Protein AF-A0A167E114-F1 (afdb_monomer_lite)

InterPro domains:
  IPR036291 NAD(P)-binding domain superfamily [SSF51735] (24-96)

Radius of gyration: 15.99 Å; chains: 1; bounding box: 45×32×40 Å

Sequence (97 aa):
MSFPYKCVLVTGALAEQMLDYGSLVSKYCNLDAALLNAGSQHRPDILHSSAALLSRITSELHTNYLSPLRTSILLLAHFQKRSTAVIFVSSGCASWR

pLDDT: mean 72.54, std 12.12, range [38.44, 86.62]

Secondary structure (DSSP, 8-state):
----S-EEEEEHHHHHH---HHHHHHHTTT-SEEEEE--------TTS--HHHHHHHHHHHIIIIIHHHHHHHHHHHHHHHS--EEEE---------

Structure (mmCIF, N/CA/C/O backbone):
data_AF-A0A167E114-F1
#
_entry.id   AF-A0A167E114-F1
#
loop_
_atom_site.group_PDB
_atom_site.id
_atom_site.type_symbol
_atom_site.label_atom_id
_atom_site.label_alt_id
_atom_site.label_comp_id
_atom_site.label_asym_id
_atom_site.label_entity_id
_atom_site.label_seq_id
_atom_site.pdbx_PDB_ins_code
_atom_site.Cartn_x
_atom_site.Cartn_y
_atom_site.Cartn_z
_atom_site.occupancy
_atom_site.B_iso_or_equiv
_atom_site.auth_seq_id
_atom_site.auth_comp_id
_atom_site.auth_asym_id
_atom_site.auth_atom_id
_atom_site.pdbx_PDB_model_num
ATOM 1 N N . MET A 1 1 ? -26.281 -10.886 -2.642 1.00 42.34 1 MET A N 1
ATOM 2 C CA . MET A 1 1 ? -25.583 -11.055 -1.348 1.00 42.34 1 MET A CA 1
ATOM 3 C C . MET A 1 1 ? -25.140 -9.683 -0.870 1.00 42.34 1 MET A C 1
ATOM 5 O O . MET A 1 1 ? -24.336 -9.061 -1.549 1.00 42.34 1 MET A O 1
ATOM 9 N N . SER A 1 2 ? -25.719 -9.174 0.219 1.00 46.91 2 SER A N 1
ATOM 10 C CA . SER A 1 2 ? -25.236 -7.953 0.876 1.00 46.91 2 SER A CA 1
ATOM 11 C C . SER A 1 2 ? -24.194 -8.380 1.904 1.00 46.91 2 SER A C 1
ATOM 13 O O . SER A 1 2 ? -24.503 -9.179 2.786 1.00 46.91 2 SER A O 1
ATOM 15 N N . PHE A 1 3 ? -22.949 -7.935 1.741 1.00 53.19 3 PHE A N 1
ATOM 16 C CA . PHE A 1 3 ? -21.930 -8.132 2.765 1.00 53.19 3 PHE A CA 1
ATOM 17 C C . PHE A 1 3 ? -22.165 -7.086 3.862 1.00 53.19 3 PHE A C 1
ATOM 19 O O . PHE A 1 3 ? -22.184 -5.898 3.546 1.00 53.19 3 PHE A O 1
ATOM 26 N N . PRO A 1 4 ? -22.338 -7.485 5.135 1.00 66.94 4 PRO A N 1
ATOM 27 C CA . PRO A 1 4 ? -22.591 -6.542 6.227 1.00 66.94 4 PRO A CA 1
ATOM 28 C C . PRO A 1 4 ? -21.354 -5.704 6.598 1.00 66.94 4 PRO A C 1
ATOM 30 O O . PRO A 1 4 ? -21.455 -4.804 7.426 1.00 66.94 4 PRO A O 1
ATOM 33 N N . TYR A 1 5 ? -20.198 -5.997 5.995 1.00 66.19 5 TYR A N 1
ATOM 34 C CA . TYR A 1 5 ? -18.904 -5.407 6.320 1.00 66.19 5 TYR A CA 1
ATOM 35 C C . TYR A 1 5 ? -18.582 -4.202 5.435 1.00 66.19 5 TYR A C 1
ATOM 37 O O . TYR A 1 5 ? -18.691 -4.265 4.205 1.00 66.19 5 TYR A O 1
ATOM 45 N N . LYS A 1 6 ? -18.103 -3.118 6.048 1.00 73.94 6 LYS A N 1
ATOM 46 C CA . LYS A 1 6 ? -17.565 -1.956 5.331 1.00 73.94 6 LYS A CA 1
ATOM 47 C C . LYS A 1 6 ? -16.112 -2.224 4.953 1.00 73.94 6 LYS A C 1
ATOM 49 O O . LYS A 1 6 ? -15.204 -2.083 5.771 1.00 73.94 6 LYS A O 1
ATOM 54 N N . CYS A 1 7 ? -15.914 -2.618 3.698 1.00 71.12 7 CYS A N 1
ATOM 55 C CA . CYS A 1 7 ? -14.600 -2.854 3.112 1.00 71.12 7 CYS A CA 1
ATOM 56 C C . CYS A 1 7 ? -14.169 -1.668 2.242 1.00 71.12 7 CYS A C 1
ATOM 58 O O . CYS A 1 7 ? -14.975 -1.131 1.478 1.00 71.12 7 CYS A O 1
ATOM 60 N N . VAL A 1 8 ? -12.895 -1.287 2.325 1.00 74.38 8 VAL A N 1
ATOM 61 C CA . VAL A 1 8 ? -12.277 -0.333 1.396 1.00 74.38 8 VAL A CA 1
ATOM 62 C C . VAL A 1 8 ? -11.221 -1.052 0.581 1.00 74.38 8 VAL A C 1
ATOM 64 O O . VAL A 1 8 ? -10.296 -1.657 1.123 1.00 74.38 8 VAL A O 1
ATOM 67 N N . LEU A 1 9 ? -11.365 -0.945 -0.737 1.00 70.56 9 LEU A N 1
ATOM 68 C CA . LEU A 1 9 ? -10.347 -1.334 -1.695 1.00 70.56 9 LEU A CA 1
ATOM 69 C C . LEU A 1 9 ? -9.37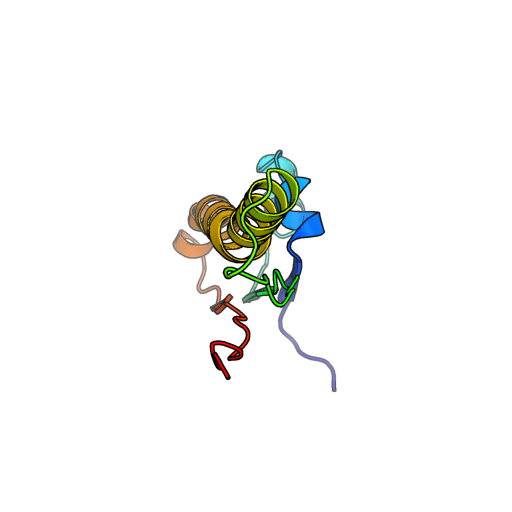9 -0.164 -1.877 1.00 70.56 9 LEU A C 1
ATOM 71 O O . LEU A 1 9 ? -9.761 0.886 -2.396 1.00 70.56 9 LEU A O 1
ATOM 75 N N . VAL A 1 10 ? -8.126 -0.359 -1.479 1.00 71.00 10 VAL A N 1
ATOM 76 C CA . VAL A 1 10 ? -7.041 0.575 -1.777 1.00 71.00 10 VAL A CA 1
ATOM 77 C C . VAL A 1 10 ? -6.210 -0.026 -2.900 1.00 71.00 10 VAL A C 1
ATOM 79 O O . VAL A 1 10 ? -5.567 -1.064 -2.736 1.00 71.00 10 VAL A O 1
ATOM 82 N N . THR A 1 11 ? -6.257 0.620 -4.062 1.00 68.31 11 THR A N 1
ATOM 83 C CA . THR A 1 11 ? -5.417 0.272 -5.209 1.00 68.31 11 THR A CA 1
ATOM 84 C C . THR A 1 11 ? -4.135 1.099 -5.198 1.00 68.31 11 THR A C 1
ATOM 86 O O . THR A 1 11 ? -4.084 2.169 -4.591 1.00 68.31 11 THR A O 1
ATOM 89 N N . GLY A 1 12 ? -3.096 0.627 -5.890 1.00 62.22 12 GLY A N 1
ATOM 90 C CA . GLY A 1 12 ? -1.794 1.304 -5.944 1.00 62.22 12 GLY A CA 1
ATOM 91 C C . GLY A 1 12 ? -1.879 2.769 -6.398 1.00 62.22 12 GLY A C 1
ATOM 92 O O . GLY A 1 12 ? -1.254 3.636 -5.796 1.00 62.22 12 GLY A O 1
ATOM 93 N N . ALA A 1 13 ? -2.750 3.070 -7.369 1.00 58.34 13 ALA A N 1
ATOM 94 C CA . ALA A 1 13 ? -3.000 4.435 -7.842 1.00 58.34 13 ALA A CA 1
ATOM 95 C C . ALA A 1 13 ? -3.643 5.344 -6.774 1.00 58.34 13 ALA A C 1
ATOM 97 O O . ALA A 1 13 ? -3.324 6.528 -6.687 1.00 58.34 13 ALA A O 1
ATOM 98 N N . LEU A 1 14 ? -4.524 4.790 -5.935 1.00 59.16 14 LEU A N 1
ATOM 99 C CA . LEU A 1 14 ? -5.149 5.508 -4.820 1.00 59.16 14 LEU A CA 1
ATOM 100 C C . LEU A 1 14 ? -4.176 5.701 -3.652 1.00 59.16 14 LEU A C 1
ATOM 102 O O . LEU A 1 14 ? -4.195 6.749 -3.013 1.00 59.16 14 LEU A O 1
ATOM 106 N N . ALA A 1 15 ? -3.306 4.726 -3.393 1.00 57.06 15 ALA A N 1
ATOM 107 C CA . ALA A 1 15 ? -2.324 4.792 -2.315 1.00 57.06 15 ALA A CA 1
ATOM 108 C C . ALA A 1 15 ? -1.270 5.895 -2.524 1.00 57.06 15 ALA A C 1
ATOM 110 O O . ALA A 1 15 ? -0.827 6.491 -1.545 1.00 57.06 15 ALA A O 1
ATOM 111 N N . GLU A 1 16 ? -0.892 6.203 -3.771 1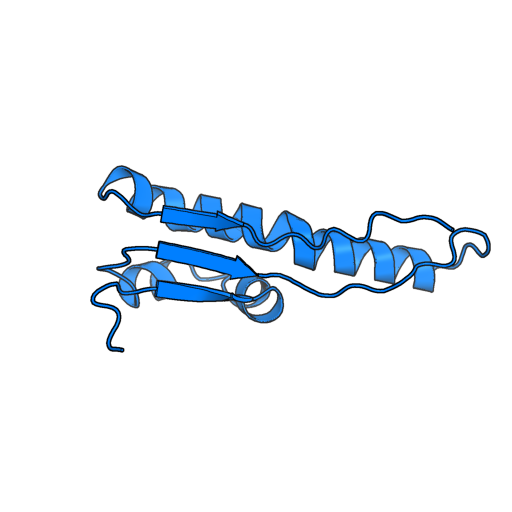.00 56.72 16 GLU A N 1
ATOM 112 C CA . GLU A 1 16 ? 0.013 7.327 -4.061 1.00 56.72 16 GLU A CA 1
ATOM 113 C C . GLU A 1 16 ? -0.652 8.699 -3.906 1.00 56.72 16 GLU A C 1
ATOM 115 O O . GLU A 1 16 ? -0.001 9.657 -3.493 1.00 56.72 16 GLU A O 1
ATOM 120 N N . GLN A 1 17 ? -1.955 8.797 -4.180 1.00 56.59 17 GLN A N 1
ATOM 121 C CA . GLN A 1 17 ? -2.723 10.033 -3.996 1.00 56.59 17 GLN A CA 1
ATOM 122 C C . GLN A 1 17 ? -3.147 10.265 -2.536 1.00 56.59 17 GLN A C 1
ATOM 124 O O . GLN A 1 17 ? -3.465 11.390 -2.152 1.00 56.59 17 GLN A O 1
ATOM 129 N N . MET A 1 18 ? -3.130 9.225 -1.699 1.00 57.19 18 MET A N 1
ATOM 130 C CA . MET A 1 18 ? -3.498 9.272 -0.278 1.00 57.19 18 MET A CA 1
ATOM 131 C C . MET A 1 18 ? -2.370 9.799 0.623 1.00 57.19 18 MET A C 1
ATOM 133 O O . MET A 1 18 ? -2.074 9.227 1.671 1.00 57.19 18 MET A O 1
ATOM 137 N N . LEU A 1 19 ? -1.752 10.919 0.244 1.00 55.09 19 LEU A N 1
ATOM 138 C CA . LEU A 1 19 ? -0.791 11.627 1.099 1.00 55.09 19 LEU A CA 1
ATOM 139 C C . LEU A 1 19 ? -1.453 12.292 2.320 1.00 55.09 19 LEU A C 1
ATOM 141 O O . LEU A 1 19 ? -0.764 12.599 3.289 1.00 55.09 19 LEU A O 1
ATOM 145 N N . ASP A 1 20 ? -2.778 12.478 2.308 1.00 61.16 20 ASP A N 1
ATOM 146 C CA . ASP A 1 20 ? -3.505 13.126 3.401 1.00 61.16 20 ASP A CA 1
ATOM 147 C C . ASP A 1 20 ? -4.278 12.122 4.279 1.00 61.16 20 ASP A C 1
ATOM 149 O O . ASP A 1 20 ? -5.459 11.821 4.063 1.00 61.16 20 ASP A O 1
ATOM 153 N N . TYR A 1 21 ? -3.577 11.610 5.296 1.00 57.91 21 TYR A N 1
ATOM 154 C CA . TYR A 1 21 ? -4.061 10.720 6.365 1.00 57.91 21 TYR A CA 1
ATOM 155 C C . TYR A 1 21 ? -5.409 11.150 6.966 1.00 57.91 21 TYR A C 1
ATOM 157 O O . TYR A 1 21 ? -6.274 10.308 7.237 1.00 57.91 21 TYR A O 1
ATOM 165 N N . GLY A 1 22 ? -5.604 12.460 7.165 1.00 58.34 22 GLY A N 1
ATOM 166 C CA . GLY A 1 22 ? -6.794 13.002 7.820 1.00 58.34 22 GLY A CA 1
ATOM 167 C C . GLY A 1 22 ? -8.069 12.719 7.029 1.00 58.34 22 GLY A C 1
ATOM 168 O O . GLY A 1 22 ? -9.108 12.397 7.612 1.00 58.34 22 GLY A O 1
ATOM 169 N N . SER A 1 23 ? -7.978 12.750 5.698 1.00 63.28 23 SER A N 1
ATOM 170 C CA . SER A 1 23 ? -9.107 12.497 4.800 1.00 63.28 23 SER A CA 1
ATOM 171 C C . SER A 1 23 ? -9.547 11.028 4.792 1.00 63.28 23 SER A C 1
ATOM 173 O O . SER A 1 23 ? -10.734 10.737 4.657 1.00 63.28 23 SER A O 1
ATOM 175 N N . LEU A 1 24 ? -8.616 10.087 4.988 1.00 65.94 24 LEU A N 1
ATOM 176 C CA . LEU A 1 24 ? -8.907 8.657 4.906 1.00 65.94 24 LEU A CA 1
ATOM 177 C C . LEU A 1 24 ? -9.612 8.144 6.159 1.00 65.94 24 LEU A C 1
ATOM 179 O O . LEU A 1 24 ? -10.647 7.481 6.078 1.00 65.94 24 LEU A O 1
ATOM 183 N N . VAL A 1 25 ? -9.051 8.475 7.321 1.00 65.62 25 VAL A N 1
ATOM 184 C CA . VAL A 1 25 ? -9.571 8.034 8.620 1.00 65.62 25 VAL A CA 1
ATOM 185 C C . VAL A 1 25 ? -10.919 8.692 8.915 1.00 65.62 25 VAL A C 1
ATOM 187 O O . VAL A 1 25 ? -11.814 8.041 9.455 1.00 65.62 25 VAL A O 1
ATOM 190 N N . SER A 1 26 ? -11.096 9.958 8.520 1.00 68.88 26 SER A N 1
ATOM 191 C CA . SER A 1 26 ? -12.386 10.649 8.643 1.00 68.88 26 SER A CA 1
ATOM 192 C C . SER A 1 26 ? -13.447 10.063 7.710 1.00 68.88 26 SER A C 1
ATOM 194 O O . SER A 1 26 ? -14.585 9.860 8.134 1.00 68.88 26 SER A O 1
ATOM 196 N N . LYS A 1 27 ? -13.080 9.721 6.467 1.00 71.06 27 LYS A N 1
ATOM 197 C CA . LYS A 1 27 ? -13.998 9.125 5.486 1.00 71.06 27 LYS A CA 1
ATOM 198 C C . LYS A 1 27 ? -14.395 7.689 5.833 1.00 71.06 27 LYS A C 1
ATOM 200 O O . LYS A 1 27 ? -15.531 7.293 5.571 1.00 71.06 27 LYS A O 1
ATOM 205 N N . TYR A 1 28 ? -13.494 6.918 6.440 1.00 71.19 28 TYR A N 1
ATOM 206 C CA . TYR A 1 28 ? -13.697 5.498 6.740 1.00 71.19 28 TYR A CA 1
ATOM 207 C C . TYR A 1 28 ? -13.571 5.192 8.240 1.00 71.19 28 TYR A C 1
ATOM 209 O O . TYR A 1 28 ? -12.821 4.321 8.667 1.00 71.19 28 TYR A O 1
ATOM 217 N N . CYS A 1 29 ? -14.354 5.895 9.061 1.00 67.88 29 CYS A N 1
ATOM 218 C CA . CYS A 1 29 ? -14.327 5.790 10.526 1.00 67.88 29 CYS A CA 1
ATOM 219 C C . CYS A 1 29 ? -14.881 4.470 11.115 1.00 67.88 29 CYS A C 1
ATOM 221 O O . CYS A 1 29 ? -14.742 4.219 12.313 1.00 67.88 29 CYS A O 1
ATOM 223 N N . ASN A 1 30 ? -15.508 3.625 10.294 1.00 75.81 30 ASN A N 1
ATOM 224 C CA . ASN A 1 30 ? -16.107 2.343 10.681 1.00 75.81 30 ASN A CA 1
ATOM 225 C C . ASN A 1 30 ? -15.690 1.249 9.686 1.00 75.81 30 ASN A C 1
ATOM 227 O O . ASN A 1 30 ? -16.552 0.659 9.039 1.00 75.81 30 ASN A O 1
ATOM 231 N N . LEU A 1 31 ? -14.385 1.073 9.475 1.00 76.88 31 LEU A N 1
ATOM 232 C CA . LEU A 1 31 ? -13.859 0.095 8.530 1.00 76.88 31 LEU A CA 1
ATOM 233 C C . LEU A 1 31 ? -13.737 -1.279 9.202 1.00 76.88 31 LEU A C 1
ATOM 235 O O . LEU A 1 31 ? -13.110 -1.389 10.250 1.00 76.88 31 LEU A O 1
ATOM 239 N N . ASP A 1 32 ? -14.295 -2.319 8.583 1.00 82.31 32 ASP A N 1
ATOM 240 C CA . ASP A 1 32 ? -14.165 -3.701 9.070 1.00 82.31 32 ASP A CA 1
ATOM 241 C C . ASP A 1 32 ? -13.022 -4.442 8.362 1.00 82.31 32 ASP A C 1
ATOM 243 O O . ASP A 1 32 ? -12.400 -5.341 8.930 1.00 82.31 32 ASP A O 1
ATOM 247 N N . ALA A 1 33 ? -12.720 -4.050 7.118 1.00 82.88 33 ALA A N 1
ATOM 248 C CA . ALA A 1 33 ? -11.627 -4.617 6.341 1.00 82.88 33 ALA A CA 1
ATOM 249 C C . ALA A 1 33 ? -10.985 -3.606 5.375 1.00 82.88 33 ALA A C 1
ATOM 251 O O . ALA A 1 33 ? -11.673 -2.816 4.723 1.00 82.88 33 ALA A O 1
ATOM 252 N N . ALA A 1 34 ? -9.662 -3.683 5.236 1.00 82.12 34 ALA A N 1
ATOM 253 C CA . ALA A 1 34 ? -8.885 -3.007 4.203 1.00 82.12 34 ALA A CA 1
ATOM 254 C C . ALA A 1 34 ? -8.322 -4.047 3.226 1.00 82.12 34 ALA A C 1
ATOM 2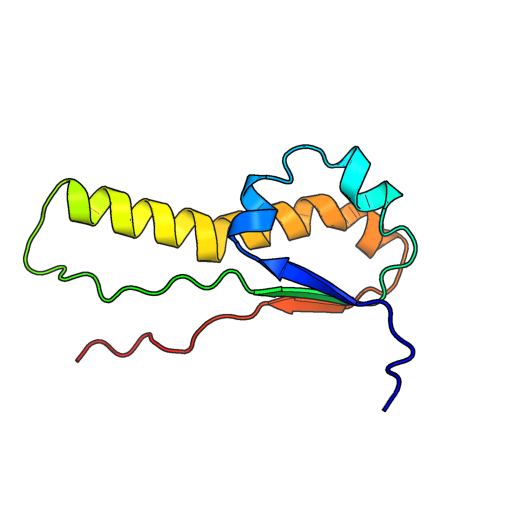56 O O . ALA A 1 34 ? -7.543 -4.919 3.620 1.00 82.12 34 ALA A O 1
ATOM 257 N N . LEU A 1 35 ? -8.704 -3.946 1.953 1.00 85.19 35 LEU A N 1
ATOM 258 C CA . LEU A 1 35 ? -8.170 -4.773 0.875 1.00 85.19 35 LEU A CA 1
ATOM 259 C C . LEU A 1 35 ? -7.133 -3.962 0.098 1.00 85.19 35 LEU A C 1
ATOM 261 O O . LEU A 1 35 ? -7.476 -2.997 -0.587 1.00 85.19 35 LEU A O 1
ATOM 265 N N . LEU A 1 36 ? -5.866 -4.348 0.213 1.00 83.81 36 LEU A N 1
ATOM 266 C CA . LEU A 1 36 ? -4.742 -3.664 -0.415 1.00 83.81 36 LEU A CA 1
ATOM 267 C C . LEU A 1 36 ? -4.354 -4.423 -1.686 1.00 83.81 36 LEU A C 1
ATOM 269 O O . LEU A 1 36 ? -3.645 -5.427 -1.626 1.00 83.81 36 LEU A O 1
ATOM 273 N N . ASN A 1 37 ? -4.858 -3.955 -2.827 1.00 75.44 37 ASN A N 1
ATOM 274 C CA . ASN A 1 37 ? -4.621 -4.549 -4.143 1.00 75.44 37 ASN A CA 1
ATOM 275 C C . ASN A 1 37 ? -3.878 -3.557 -5.035 1.00 75.44 37 ASN A C 1
ATOM 277 O O . ASN A 1 37 ? -4.453 -2.901 -5.910 1.00 75.44 37 ASN A O 1
ATOM 281 N N . ALA A 1 38 ? -2.589 -3.402 -4.768 1.00 66.38 38 ALA A N 1
ATOM 282 C CA . ALA A 1 38 ? -1.716 -2.636 -5.628 1.00 66.38 38 ALA A CA 1
ATOM 283 C C . ALA A 1 38 ? -1.132 -3.581 -6.679 1.00 66.38 38 ALA A C 1
ATOM 285 O O . ALA A 1 38 ? -0.216 -4.343 -6.399 1.00 66.38 38 ALA A O 1
ATOM 286 N N . GLY A 1 39 ? -1.758 -3.603 -7.857 1.00 65.19 39 GLY A N 1
ATOM 287 C CA . GLY A 1 39 ? -1.405 -4.524 -8.929 1.00 65.19 39 GLY A CA 1
ATOM 288 C C . GLY A 1 39 ? -1.063 -3.786 -10.212 1.00 65.19 39 GLY A C 1
ATOM 289 O O . GLY A 1 39 ? -1.958 -3.447 -10.984 1.00 65.19 39 GLY A O 1
ATOM 290 N N . SER A 1 40 ? 0.229 -3.579 -10.455 1.00 65.88 40 SER A N 1
ATOM 291 C CA . SER A 1 40 ? 0.774 -3.382 -11.799 1.00 65.88 40 SER A CA 1
ATOM 292 C C . SER A 1 40 ? 1.908 -4.373 -11.998 1.00 65.88 40 SER A C 1
ATOM 294 O O . SER A 1 40 ? 2.854 -4.393 -11.214 1.00 65.88 40 SER A O 1
ATOM 296 N N . GLN A 1 41 ? 1.789 -5.243 -12.996 1.00 67.75 41 GLN A N 1
ATOM 297 C CA . GLN A 1 41 ? 2.748 -6.317 -13.213 1.00 67.75 41 GLN A CA 1
ATOM 298 C C . GLN A 1 41 ? 3.197 -6.326 -14.663 1.00 67.75 41 GLN A C 1
ATOM 300 O O . GLN A 1 41 ? 2.447 -6.709 -15.561 1.00 67.75 41 GLN A O 1
ATOM 305 N N . HIS A 1 42 ? 4.443 -5.933 -14.876 1.00 73.12 42 HIS A N 1
ATOM 306 C CA . HIS A 1 42 ? 5.144 -6.110 -16.128 1.00 73.12 42 HIS A CA 1
ATOM 307 C C . HIS A 1 42 ? 6.160 -7.235 -15.968 1.00 73.12 42 HIS A C 1
ATOM 309 O O . HIS A 1 42 ? 6.596 -7.584 -14.872 1.00 73.12 42 HIS A O 1
ATOM 315 N N . ARG A 1 43 ? 6.533 -7.837 -17.095 1.00 74.56 43 ARG A N 1
ATOM 316 C CA . ARG A 1 43 ? 7.656 -8.765 -17.161 1.00 74.56 43 ARG A CA 1
ATOM 317 C C . ARG A 1 43 ? 8.893 -7.957 -17.557 1.00 74.56 43 ARG A C 1
ATOM 319 O O . ARG A 1 43 ? 9.023 -7.640 -18.741 1.00 74.56 43 ARG A O 1
ATOM 326 N N . PRO A 1 44 ? 9.756 -7.554 -16.607 1.00 69.81 44 PRO A N 1
ATOM 327 C CA . PRO A 1 44 ? 10.989 -6.867 -16.948 1.00 69.81 44 PRO A CA 1
ATOM 328 C C . PRO A 1 44 ? 11.910 -7.819 -17.713 1.00 69.81 44 PRO A C 1
ATOM 330 O O . PRO A 1 44 ? 12.190 -8.927 -17.257 1.00 69.81 44 PRO A O 1
ATOM 333 N N . ASP A 1 45 ? 12.403 -7.377 -18.867 1.00 77.12 45 ASP A N 1
ATOM 334 C CA . ASP A 1 45 ? 13.515 -8.043 -19.534 1.00 77.12 45 ASP A CA 1
ATOM 335 C C . ASP A 1 45 ? 14.821 -7.632 -18.845 1.00 77.12 45 ASP A C 1
ATOM 337 O O . ASP A 1 45 ? 15.449 -6.631 -19.188 1.00 77.12 45 ASP A O 1
ATOM 341 N N . ILE A 1 46 ? 15.199 -8.389 -17.815 1.00 77.94 46 ILE A N 1
ATOM 342 C CA . ILE A 1 46 ? 16.415 -8.134 -17.031 1.00 77.94 46 ILE A CA 1
ATOM 343 C C . ILE A 1 46 ? 17.704 -8.411 -17.809 1.00 77.94 46 ILE A C 1
ATOM 345 O O . ILE A 1 46 ? 18.779 -8.037 -17.342 1.00 77.94 46 ILE A O 1
ATOM 349 N N . LEU A 1 47 ? 17.613 -9.054 -18.977 1.00 82.31 47 LEU A N 1
ATOM 350 C CA . LEU A 1 47 ? 18.770 -9.319 -19.829 1.00 82.31 47 LEU A CA 1
ATOM 351 C C . LEU A 1 47 ? 19.186 -8.061 -20.606 1.00 82.31 47 LEU A C 1
ATOM 353 O O . LEU A 1 47 ? 20.333 -7.962 -21.037 1.00 82.31 47 LEU A O 1
ATOM 357 N N . HIS A 1 48 ? 18.295 -7.070 -20.716 1.00 79.12 48 HIS A N 1
ATOM 358 C CA . HIS A 1 48 ? 18.552 -5.800 -21.386 1.00 79.12 48 HIS A CA 1
ATOM 359 C C . HIS A 1 48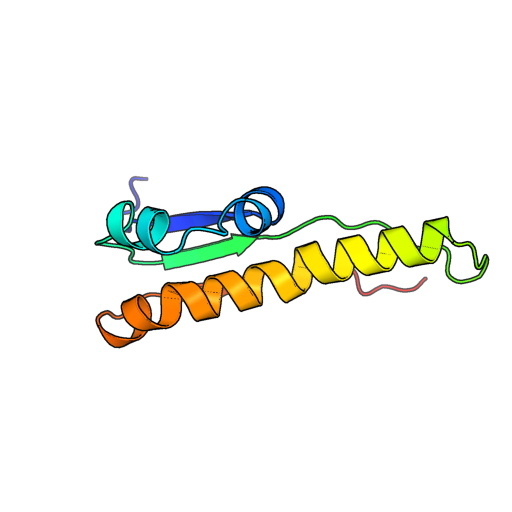 ? 18.466 -4.626 -20.401 1.00 79.12 48 HIS A C 1
ATOM 361 O O . HIS A 1 48 ? 17.414 -4.014 -20.198 1.00 79.12 48 HIS A O 1
ATOM 367 N N . SER A 1 49 ? 19.608 -4.275 -19.798 1.00 80.19 49 SER A N 1
ATOM 368 C CA . SER A 1 49 ? 19.703 -3.122 -18.896 1.00 80.19 49 SER A CA 1
ATOM 369 C C . SER A 1 49 ? 19.437 -1.808 -19.637 1.00 80.19 49 SER A C 1
ATOM 371 O O . SER A 1 49 ? 20.085 -1.490 -20.634 1.00 80.19 49 SER A O 1
ATOM 373 N N . SER A 1 50 ? 18.484 -1.021 -19.134 1.00 85.12 50 SER A N 1
ATOM 374 C CA . SER A 1 50 ? 18.200 0.331 -19.617 1.00 85.12 50 SER A CA 1
ATOM 375 C C . SER A 1 50 ? 17.694 1.219 -18.478 1.00 85.12 50 SER A C 1
ATOM 377 O O . SER A 1 50 ? 17.120 0.736 -17.502 1.00 85.12 50 SER A O 1
ATOM 379 N N . ALA A 1 51 ? 17.841 2.541 -18.610 1.00 84.94 51 ALA A N 1
ATOM 380 C CA . ALA A 1 51 ? 17.253 3.490 -17.656 1.00 84.94 51 ALA A CA 1
ATOM 381 C C . ALA A 1 51 ? 15.720 3.331 -17.553 1.00 84.94 51 ALA A C 1
ATOM 383 O O . ALA A 1 51 ? 15.142 3.510 -16.483 1.00 84.94 51 ALA A O 1
ATOM 384 N N . ALA A 1 52 ? 15.074 2.926 -18.652 1.00 84.56 52 ALA A N 1
ATOM 385 C CA . ALA A 1 52 ? 13.649 2.612 -18.695 1.00 84.56 52 ALA A CA 1
ATOM 386 C C . ALA A 1 52 ? 13.291 1.335 -17.913 1.00 84.56 52 ALA A C 1
ATOM 388 O O . ALA A 1 52 ? 12.207 1.250 -17.343 1.00 84.56 52 ALA A O 1
ATOM 389 N N . LEU A 1 53 ? 14.187 0.344 -17.863 1.00 84.56 53 LEU A N 1
ATOM 390 C CA . LEU A 1 53 ? 14.012 -0.849 -17.034 1.00 84.56 53 LEU A CA 1
ATOM 391 C C . LEU A 1 53 ? 14.058 -0.486 -15.545 1.00 84.56 53 LEU A C 1
ATOM 393 O O . LEU A 1 53 ? 13.175 -0.885 -14.789 1.00 84.56 53 LEU A O 1
ATOM 397 N N . LEU A 1 54 ? 15.049 0.313 -15.135 1.00 85.06 54 LEU A N 1
ATOM 398 C CA . LEU A 1 54 ? 15.189 0.742 -13.743 1.00 85.06 54 LEU A CA 1
ATOM 399 C C . LEU A 1 54 ? 13.981 1.565 -13.277 1.00 85.06 54 LEU A C 1
ATOM 401 O O . LEU A 1 54 ? 13.469 1.332 -12.180 1.00 85.06 54 LEU A O 1
ATOM 405 N N . SER A 1 55 ? 13.493 2.494 -14.105 1.00 86.62 55 SER A N 1
ATOM 406 C CA . SER A 1 55 ? 12.313 3.296 -13.765 1.00 86.62 55 SER A CA 1
ATOM 407 C C . SER A 1 55 ? 11.045 2.445 -13.650 1.00 86.62 55 SER A C 1
ATOM 409 O O . SER A 1 55 ? 10.267 2.647 -12.718 1.00 86.62 55 SER A O 1
ATOM 411 N N . ARG A 1 56 ? 10.868 1.441 -14.521 1.00 83.31 56 ARG A N 1
ATOM 412 C CA . ARG A 1 56 ? 9.755 0.480 -14.441 1.00 83.31 56 ARG A CA 1
ATOM 413 C C . ARG A 1 56 ? 9.808 -0.360 -13.169 1.00 83.31 56 ARG A C 1
ATOM 415 O O . ARG A 1 56 ? 8.821 -0.389 -12.444 1.00 83.31 56 ARG A O 1
ATOM 422 N N . ILE A 1 57 ? 10.954 -0.971 -12.860 1.00 84.25 57 ILE A N 1
ATOM 423 C CA . ILE A 1 57 ? 11.129 -1.768 -11.632 1.00 84.25 57 ILE A CA 1
ATOM 424 C C . ILE A 1 57 ? 10.874 -0.903 -10.394 1.00 84.25 57 ILE A C 1
ATOM 426 O O . ILE A 1 57 ? 10.184 -1.324 -9.470 1.00 84.25 57 ILE A O 1
ATOM 430 N N . THR A 1 58 ? 11.388 0.329 -10.381 1.00 86.38 58 THR A N 1
ATOM 431 C CA . THR A 1 58 ? 11.181 1.259 -9.263 1.00 86.38 58 THR A CA 1
ATOM 432 C C . THR A 1 58 ? 9.702 1.606 -9.092 1.00 86.38 58 THR A C 1
ATOM 434 O O . THR A 1 58 ? 9.191 1.575 -7.973 1.00 86.38 58 THR A O 1
ATOM 437 N N . SER A 1 59 ? 8.998 1.895 -10.190 1.00 83.56 59 SER A N 1
ATOM 438 C CA . SER A 1 59 ? 7.560 2.181 -10.174 1.00 83.56 59 SER A CA 1
ATOM 439 C C . SER A 1 59 ? 6.740 0.982 -9.691 1.00 83.56 59 SER A C 1
ATOM 441 O O . SER A 1 59 ? 5.826 1.154 -8.884 1.00 83.56 59 SER A O 1
ATOM 443 N N . GLU A 1 60 ? 7.095 -0.235 -10.104 1.00 81.50 60 GLU A N 1
ATOM 444 C CA . GLU A 1 60 ? 6.443 -1.459 -9.633 1.00 81.50 60 GLU A CA 1
ATOM 445 C C . GLU A 1 60 ? 6.696 -1.730 -8.155 1.00 81.50 60 GLU A C 1
ATOM 447 O O . GLU A 1 60 ? 5.759 -2.057 -7.430 1.00 81.50 60 GLU A O 1
ATOM 452 N N . LEU A 1 61 ? 7.934 -1.558 -7.682 1.00 83.75 61 LEU A N 1
ATOM 453 C CA . LEU A 1 61 ? 8.254 -1.693 -6.261 1.00 83.75 61 LEU A CA 1
ATOM 454 C C . LEU A 1 61 ? 7.469 -0.684 -5.420 1.00 83.75 61 LEU A C 1
ATOM 456 O O . LEU A 1 61 ? 6.914 -1.026 -4.371 1.00 83.75 61 LEU A O 1
ATOM 460 N N . HIS A 1 62 ? 7.394 0.557 -5.898 1.00 83.19 62 HIS A N 1
ATOM 461 C CA . HIS A 1 62 ? 6.674 1.613 -5.207 1.00 83.19 62 HIS A CA 1
ATOM 462 C C . HIS A 1 62 ? 5.168 1.326 -5.163 1.00 83.19 62 HIS A C 1
ATOM 464 O O . HIS A 1 62 ? 4.570 1.364 -4.087 1.00 83.19 62 HIS A O 1
ATOM 470 N N . THR A 1 63 ? 4.589 0.940 -6.301 1.00 80.44 63 THR A N 1
ATOM 471 C CA . THR A 1 63 ? 3.165 0.616 -6.423 1.00 80.44 63 THR A CA 1
ATOM 472 C C . THR A 1 63 ? 2.817 -0.626 -5.610 1.00 80.44 63 THR A C 1
ATOM 474 O O . THR A 1 63 ? 1.981 -0.550 -4.725 1.00 80.44 63 THR A O 1
ATOM 477 N N . ASN A 1 64 ? 3.462 -1.765 -5.854 1.00 79.50 64 ASN A N 1
ATOM 478 C CA . ASN A 1 64 ? 2.998 -3.058 -5.342 1.00 79.50 64 ASN A CA 1
ATOM 479 C C . ASN A 1 64 ? 3.404 -3.332 -3.885 1.00 79.50 64 ASN A C 1
ATOM 481 O O . ASN A 1 64 ? 2.762 -4.146 -3.225 1.00 79.50 64 ASN A O 1
ATOM 485 N N . TYR A 1 65 ? 4.458 -2.683 -3.374 1.00 79.69 65 TYR A N 1
ATOM 486 C CA . TYR A 1 65 ? 5.012 -2.996 -2.048 1.00 79.69 65 TYR A CA 1
ATOM 487 C C . TYR A 1 65 ? 5.027 -1.796 -1.103 1.00 79.69 65 TYR A C 1
ATOM 489 O O . TYR A 1 65 ? 4.541 -1.896 0.026 1.00 79.69 65 TYR A O 1
ATOM 497 N N . LEU A 1 66 ? 5.553 -0.647 -1.541 1.00 82.75 66 LEU A N 1
ATO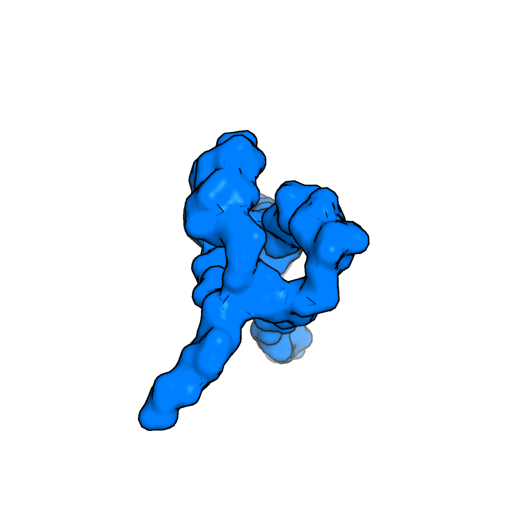M 498 C CA . LEU A 1 66 ? 5.632 0.525 -0.663 1.00 82.75 66 LEU A CA 1
ATOM 499 C C . LEU A 1 66 ? 4.264 1.165 -0.432 1.00 82.75 66 LEU A C 1
ATOM 501 O O . LEU A 1 66 ? 3.988 1.609 0.684 1.00 82.75 66 LEU A O 1
ATOM 505 N N . SER A 1 67 ? 3.399 1.191 -1.445 1.00 79.06 67 SER A N 1
ATOM 506 C CA . SER A 1 67 ? 2.060 1.767 -1.326 1.00 79.06 67 SER A CA 1
ATOM 507 C C . SER A 1 67 ? 1.199 1.022 -0.287 1.00 79.06 67 SER A C 1
ATOM 509 O O . SER A 1 67 ? 0.720 1.685 0.638 1.00 79.06 67 SER A O 1
ATOM 511 N N . PRO A 1 68 ? 1.071 -0.326 -0.307 1.00 80.62 68 PRO A N 1
ATOM 512 C CA . PRO A 1 68 ? 0.306 -1.058 0.704 1.00 80.62 68 PRO A CA 1
ATOM 513 C C . PRO A 1 68 ? 0.904 -0.934 2.106 1.00 80.62 68 PRO A C 1
ATOM 515 O O . PRO A 1 68 ? 0.167 -0.832 3.091 1.00 80.62 68 PRO A O 1
ATOM 518 N N . LEU A 1 69 ? 2.237 -0.908 2.211 1.00 83.25 69 LEU A N 1
ATOM 519 C CA . LEU A 1 69 ? 2.922 -0.723 3.489 1.00 83.25 69 LEU A CA 1
ATOM 520 C C . LEU A 1 69 ? 2.601 0.649 4.094 1.00 83.25 69 LEU A C 1
ATOM 522 O O . LEU A 1 69 ? 2.222 0.733 5.263 1.00 83.25 69 LEU A O 1
ATOM 526 N N . ARG A 1 70 ? 2.682 1.719 3.292 1.00 81.50 70 ARG A N 1
ATOM 527 C CA . ARG A 1 70 ? 2.306 3.075 3.720 1.00 81.50 70 ARG A CA 1
ATOM 528 C C . ARG A 1 70 ? 0.849 3.128 4.155 1.00 81.50 70 ARG A C 1
ATOM 530 O O . ARG A 1 70 ? 0.576 3.588 5.258 1.00 81.50 70 ARG A O 1
ATOM 537 N N . THR A 1 71 ? -0.075 2.600 3.354 1.00 78.69 71 THR A N 1
ATOM 538 C CA . THR A 1 71 ? -1.497 2.544 3.722 1.00 78.69 71 THR A CA 1
ATOM 539 C C . THR A 1 71 ? -1.720 1.792 5.037 1.00 78.69 71 THR A C 1
ATOM 541 O O . THR A 1 71 ? -2.510 2.236 5.865 1.00 78.69 71 THR A O 1
ATOM 544 N N . SER A 1 72 ? -0.990 0.701 5.276 1.00 81.88 72 SER A N 1
ATOM 545 C CA . SER A 1 72 ? -1.086 -0.066 6.526 1.00 81.88 72 SER A CA 1
ATOM 546 C C . SER A 1 72 ? -0.628 0.741 7.740 1.00 81.88 72 SER A C 1
ATOM 548 O O . SER A 1 72 ? -1.294 0.721 8.772 1.00 81.88 72 SER A O 1
ATOM 550 N N . ILE A 1 73 ? 0.468 1.497 7.612 1.00 83.69 73 ILE A N 1
ATOM 551 C CA . ILE A 1 73 ? 0.951 2.404 8.664 1.00 83.69 73 ILE A CA 1
ATOM 552 C C . ILE A 1 73 ? -0.073 3.518 8.922 1.00 83.69 73 ILE A C 1
ATOM 554 O O . ILE A 1 73 ? -0.391 3.811 10.073 1.00 83.69 73 ILE A O 1
ATOM 558 N N . LEU A 1 74 ? -0.641 4.102 7.863 1.00 78.69 74 LEU A N 1
ATOM 559 C CA . LEU A 1 74 ? -1.667 5.146 7.969 1.00 78.69 74 LEU A CA 1
ATOM 560 C C . LEU A 1 74 ? -2.980 4.627 8.578 1.00 78.69 74 LEU A C 1
ATOM 562 O O . LEU A 1 74 ? -3.728 5.382 9.183 1.00 78.69 74 LEU A O 1
ATOM 566 N N . LEU A 1 75 ? -3.287 3.341 8.462 1.00 78.44 75 LEU A N 1
ATOM 567 C CA . LEU A 1 75 ? -4.469 2.758 9.096 1.00 78.44 75 LEU A CA 1
ATOM 568 C C . LEU A 1 75 ? -4.171 2.150 10.475 1.00 78.44 75 LEU A C 1
ATOM 570 O O . LEU A 1 75 ? -5.095 1.734 11.173 1.00 78.44 75 LEU A O 1
ATOM 574 N N . LEU A 1 76 ? -2.913 2.160 10.929 1.00 79.75 76 LEU A N 1
ATOM 575 C CA . LEU A 1 76 ? -2.491 1.496 12.164 1.00 79.75 76 LEU A CA 1
ATOM 576 C C . LEU A 1 76 ? -3.242 2.001 13.402 1.00 79.75 76 LEU A C 1
ATOM 578 O O . LEU A 1 76 ? -3.698 1.205 14.221 1.00 79.75 76 LEU A O 1
ATOM 582 N N . ALA A 1 77 ? -3.440 3.317 13.519 1.00 76.19 77 ALA A N 1
ATOM 583 C CA . ALA A 1 77 ? -4.197 3.906 14.625 1.00 76.19 77 ALA A CA 1
ATOM 584 C C . ALA A 1 77 ? -5.682 3.490 14.617 1.00 76.19 77 ALA A C 1
ATOM 586 O O . ALA A 1 77 ? -6.329 3.481 15.666 1.00 76.19 77 ALA A O 1
ATOM 587 N N . HIS A 1 78 ? -6.229 3.141 13.448 1.00 76.56 78 HIS A N 1
ATOM 588 C CA . HIS A 1 78 ? -7.566 2.565 13.323 1.00 76.56 78 HIS A CA 1
ATOM 589 C C . HIS A 1 78 ? -7.572 1.106 13.794 1.00 76.56 78 HIS A C 1
ATOM 591 O O . HIS A 1 78 ? -8.403 0.732 14.622 1.00 76.56 78 HIS A O 1
ATOM 597 N N . PHE A 1 79 ? -6.587 0.320 13.349 1.00 77.56 79 PHE A N 1
ATOM 598 C CA . PHE A 1 79 ? -6.425 -1.094 13.709 1.00 77.56 79 PHE A CA 1
ATOM 599 C C . PHE A 1 79 ? -6.198 -1.308 15.211 1.00 77.56 79 PHE A C 1
ATOM 601 O O . PHE A 1 79 ? -6.634 -2.307 15.770 1.00 77.56 79 PHE A O 1
ATOM 608 N N . GLN A 1 80 ? -5.555 -0.357 15.892 1.00 79.44 80 GLN A N 1
ATOM 609 C CA . GLN A 1 80 ? -5.376 -0.410 17.347 1.00 79.44 80 GLN A CA 1
ATOM 610 C C . GLN A 1 80 ? -6.680 -0.193 18.124 1.00 79.44 80 GLN A C 1
ATOM 612 O O . GLN A 1 80 ? -6.825 -0.692 19.237 1.00 79.44 80 GLN A O 1
ATOM 617 N N . LYS A 1 81 ? -7.627 0.565 17.563 1.00 82.75 81 LYS A N 1
ATOM 618 C CA . LYS A 1 81 ? -8.898 0.895 18.225 1.00 82.75 81 LYS A CA 1
ATOM 619 C C . LYS A 1 81 ? -10.003 -0.107 17.910 1.00 82.75 81 LYS A C 1
ATOM 621 O O . LYS A 1 81 ? -11.000 -0.144 18.629 1.00 82.75 81 LYS A O 1
ATOM 626 N N . ARG A 1 82 ? -9.873 -0.867 16.818 1.00 79.06 82 ARG A N 1
ATOM 627 C CA . ARG A 1 82 ? -10.910 -1.773 16.314 1.00 79.06 82 ARG A CA 1
ATOM 628 C C . ARG A 1 82 ? -10.302 -2.996 15.649 1.00 79.06 82 ARG A C 1
ATOM 630 O O . ARG A 1 82 ? -9.345 -2.881 14.890 1.00 79.06 82 ARG A O 1
ATOM 637 N N . SER A 1 83 ? -10.946 -4.144 15.829 1.00 80.56 83 SER A N 1
ATOM 638 C CA . SER A 1 83 ? -10.652 -5.354 15.061 1.00 80.56 83 SER A CA 1
ATOM 639 C C . SER A 1 83 ? -10.988 -5.136 13.585 1.00 80.56 83 SER A C 1
ATOM 641 O O . SER A 1 83 ? -12.140 -5.256 13.182 1.00 80.56 83 SER A O 1
ATOM 643 N N . THR A 1 84 ? -9.972 -4.788 12.798 1.00 83.00 84 THR A N 1
ATOM 644 C CA . THR A 1 84 ? -10.066 -4.557 11.352 1.00 83.00 84 THR A CA 1
ATOM 645 C C . THR A 1 84 ? -9.212 -5.599 10.643 1.00 83.00 84 THR A C 1
ATOM 647 O O . THR A 1 84 ? -8.054 -5.799 11.015 1.00 83.00 84 THR A O 1
ATOM 650 N N . ALA A 1 85 ? -9.749 -6.261 9.623 1.00 84.44 85 ALA A N 1
ATOM 651 C CA . ALA A 1 85 ? -8.967 -7.178 8.802 1.00 84.44 85 ALA A CA 1
ATOM 652 C C . ALA A 1 85 ? -8.121 -6.402 7.782 1.00 84.44 85 ALA A C 1
ATOM 654 O O . ALA A 1 85 ? -8.611 -5.477 7.137 1.00 84.44 85 ALA A O 1
ATOM 655 N N . VAL A 1 86 ? -6.865 -6.801 7.587 1.00 85.00 86 VAL A N 1
ATOM 656 C CA . VAL A 1 86 ? -6.010 -6.267 6.517 1.00 85.00 86 VAL A CA 1
ATOM 657 C C . VAL A 1 86 ? -5.652 -7.408 5.586 1.00 85.00 86 VAL A C 1
ATOM 659 O O . VAL A 1 86 ? -5.056 -8.396 6.011 1.00 85.00 86 VAL A O 1
ATOM 662 N N . ILE A 1 87 ? -6.042 -7.280 4.323 1.00 86.06 87 ILE A N 1
ATOM 663 C CA . ILE A 1 87 ? -5.839 -8.307 3.307 1.00 86.06 87 ILE A CA 1
ATOM 664 C C . ILE A 1 87 ? -4.893 -7.734 2.259 1.00 86.06 87 ILE A C 1
ATOM 666 O O . ILE A 1 87 ? -5.252 -6.819 1.518 1.00 86.06 87 ILE A O 1
ATOM 670 N N . PHE A 1 88 ? -3.683 -8.283 2.202 1.00 83.50 88 PHE A N 1
ATOM 671 C CA . PHE A 1 88 ? -2.719 -7.975 1.154 1.00 83.50 88 PHE A CA 1
ATOM 672 C C . PHE A 1 88 ? -2.970 -8.885 -0.042 1.00 83.50 88 PHE A C 1
ATOM 674 O O . PHE A 1 88 ? -2.965 -10.109 0.094 1.00 83.50 88 PHE A O 1
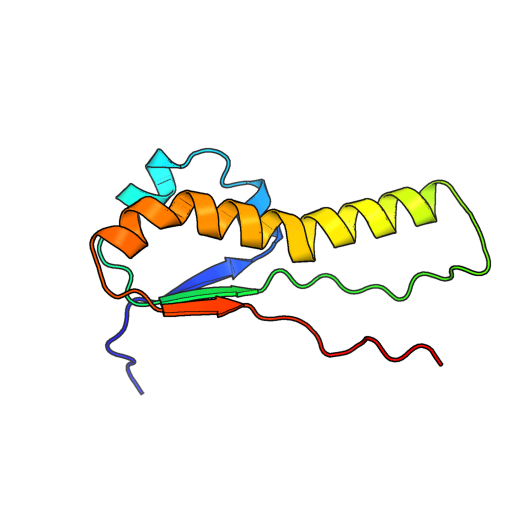ATOM 681 N N . VAL A 1 89 ? -3.170 -8.286 -1.212 1.00 80.50 89 VAL A N 1
ATOM 682 C CA . VAL A 1 89 ? -3.229 -9.019 -2.475 1.00 80.50 89 VAL A CA 1
ATOM 683 C C . VAL A 1 89 ? -1.873 -8.884 -3.149 1.00 80.50 89 VAL A C 1
ATOM 685 O O . VAL A 1 89 ? -1.493 -7.799 -3.579 1.00 80.50 89 VAL A O 1
ATOM 688 N N . SER A 1 90 ? -1.146 -9.994 -3.235 1.00 74.19 90 SER A N 1
ATOM 689 C CA . SER A 1 90 ? 0.035 -10.121 -4.085 1.00 74.19 90 SER A CA 1
ATOM 690 C C . SER A 1 90 ? -0.293 -11.017 -5.278 1.00 74.19 90 SER A C 1
ATOM 692 O O . SER A 1 90 ? -1.138 -11.911 -5.188 1.00 74.19 90 SER A O 1
ATOM 694 N N . SER A 1 91 ? 0.358 -10.791 -6.419 1.00 68.19 91 SER A N 1
ATOM 695 C CA . SER A 1 91 ? 0.274 -11.725 -7.539 1.00 68.19 91 SER A CA 1
ATOM 696 C C . SER A 1 91 ? 1.318 -12.835 -7.390 1.00 68.19 91 SER A C 1
ATOM 698 O O . SER A 1 91 ? 2.477 -12.597 -7.057 1.00 68.19 91 SER A O 1
ATOM 700 N N . GLY A 1 92 ? 0.914 -14.074 -7.673 1.00 57.84 92 GLY A N 1
ATOM 701 C CA . GLY A 1 92 ? 1.782 -15.259 -7.630 1.00 57.84 92 GLY A CA 1
ATOM 702 C C . GLY A 1 92 ? 2.770 -15.381 -8.798 1.00 57.84 92 GLY A C 1
ATOM 703 O O . GLY A 1 92 ? 3.430 -16.407 -8.943 1.00 57.84 92 GLY A O 1
ATOM 704 N N . CYS A 1 93 ? 2.879 -14.367 -9.660 1.00 52.62 93 CYS A N 1
ATOM 705 C CA . CYS A 1 93 ? 3.758 -14.380 -10.827 1.00 52.62 93 CYS A CA 1
ATOM 706 C C . CYS A 1 93 ? 5.211 -14.053 -10.436 1.00 52.62 93 CYS A C 1
ATOM 708 O O . CYS A 1 93 ? 5.771 -13.039 -10.835 1.00 52.62 93 CYS A O 1
ATOM 710 N N . ALA A 1 94 ? 5.829 -14.960 -9.678 1.00 44.84 94 ALA A N 1
ATOM 711 C CA . ALA A 1 94 ? 7.281 -15.089 -9.545 1.00 44.84 94 ALA A CA 1
ATOM 712 C C . ALA A 1 94 ? 7.832 -16.189 -10.479 1.00 44.84 94 ALA A C 1
ATOM 714 O O . ALA A 1 94 ? 8.875 -16.783 -10.214 1.00 44.84 94 ALA A O 1
ATOM 715 N N . SER A 1 95 ? 7.118 -16.519 -11.562 1.00 38.44 95 SER A N 1
ATOM 716 C CA . SER A 1 95 ? 7.580 -17.511 -12.530 1.00 38.44 95 SER A CA 1
ATOM 717 C C . SER A 1 95 ? 8.514 -16.853 -13.546 1.00 38.44 95 SER A C 1
ATOM 719 O O . SER A 1 95 ? 8.075 -16.354 -14.584 1.00 38.44 95 SER A O 1
ATOM 721 N N . TRP A 1 96 ? 9.808 -16.868 -13.240 1.00 40.06 96 TRP A N 1
ATOM 722 C CA . TRP A 1 96 ? 10.863 -16.682 -14.228 1.00 40.06 96 TRP A CA 1
ATOM 723 C C . TRP A 1 96 ? 10.900 -17.942 -15.103 1.00 40.06 96 TRP A C 1
ATOM 725 O O . TRP A 1 96 ? 11.252 -19.022 -14.633 1.00 40.06 96 TRP A O 1
ATOM 735 N N . ARG A 1 97 ? 10.444 -17.826 -16.349 1.00 38.72 97 ARG A N 1
ATOM 736 C CA . ARG A 1 97 ? 10.736 -18.784 -17.422 1.00 38.72 97 ARG A CA 1
ATOM 737 C C . ARG A 1 97 ? 11.532 -18.076 -18.499 1.00 38.72 97 ARG A C 1
ATOM 739 O O . ARG A 1 97 ? 11.297 -16.856 -18.664 1.00 38.72 97 ARG A O 1
#

Organism: Metarhizium rileyi (strain RCEF 4871) (NCBI:txid1649241)

Foldseek 3Di:
DDDPFAEDEDELVNLVVPPDLVVPCVVCVRHQEYEYHHDDDDDQPPVDDDPVSVVVVVSSCCRQPVSLVSVCVSCVVVVVVDNHYYHRDDDPPPDDD